Protein AF-0000000070318637 (afdb_homodimer)

Secondary structure (DSSP, 8-state):
----GGGSPPSS-EEETTEEE-S-PPPB---SSS-B---HHHHHHHHHHHHHHHHHHHHHHHHHHHHHHHHHHHHHHHHS--GGG-------/----GGGSPPSS-EEETTEEE-S-PPPP---SSS-----HHHHHHHHHHHHHHHHHHHHHHHHHHHHHHHHHHHHHHHHS--GGG-------

pLDDT: mean 76.76, std 21.19, range [27.61, 98.56]

Solvent-accessible surface area (backbone atoms only — not comparable to full-atom values): 11124 Å² total; per-residue (Å²): 130,79,79,53,78,82,68,53,80,70,92,48,74,47,73,56,97,90,38,84,44,66,57,63,73,68,63,52,79,41,68,93,92,60,66,48,70,67,49,56,65,50,14,23,50,30,32,50,38,52,34,48,55,33,48,52,52,42,51,48,50,44,51,54,51,52,53,52,53,54,53,49,49,49,51,46,47,67,74,53,57,62,70,71,72,64,58,78,79,67,78,129,130,80,76,51,78,83,55,50,67,69,93,46,73,48,73,56,96,86,30,62,25,22,51,59,64,71,64,55,82,43,72,91,88,57,69,47,71,68,53,71,66,48,50,50,50,35,52,50,39,52,52,49,53,53,47,52,54,50,52,46,51,51,47,49,52,51,52,49,54,54,50,48,49,50,49,49,55,64,72,54,60,63,72,72,73,65,61,78,80,68,79,133

Nearest PDB structures (foldseek):
  5o71-assembly1_A  TM=4.196E-01  e=7.848E+00  Homo sapiens

InterPro domains:
  IPR053098 Petuviruses Genome Polyprotein [PTHR48435] (6-75)

Radius of gyration: 26.77 Å; Cα contacts (8 Å, |Δi|>4): 139; chains: 2; bounding box: 39×95×72 Å

Structure (mmCIF, N/CA/C/O backbone):
data_AF-0000000070318637-model_v1
#
loop_
_entity.id
_entity.type
_entity.pdbx_description
1 polymer 'Uncharacterized protein'
#
loop_
_atom_site.group_PDB
_atom_site.id
_atom_site.type_symbol
_atom_site.label_atom_id
_atom_site.label_alt_id
_atom_site.label_comp_id
_atom_site.label_asym_id
_atom_site.label_entity_id
_atom_site.label_seq_id
_atom_site.pdbx_PDB_ins_code
_atom_site.Cartn_x
_atom_site.Cartn_y
_atom_site.Cartn_z
_atom_site.occupancy
_atom_site.B_iso_or_equiv
_atom_site.auth_seq_id
_atom_site.auth_comp_id
_atom_site.auth_asym_id
_atom_site.auth_atom_id
_atom_site.pdbx_PDB_model_num
ATOM 1 N N . MET A 1 1 ? 8.695 12.195 16.828 1 32.66 1 MET A N 1
ATOM 2 C CA . MET A 1 1 ? 9.5 11.18 16.156 1 32.66 1 MET A CA 1
ATOM 3 C C . MET A 1 1 ? 9.211 11.172 14.656 1 32.66 1 MET A C 1
ATOM 5 O O . MET A 1 1 ? 8.086 10.891 14.242 1 32.66 1 MET A O 1
ATOM 9 N N . MET A 1 2 ? 9.867 12.023 13.852 1 37.97 2 MET A N 1
ATOM 10 C CA . MET A 1 2 ? 9.703 12.062 12.398 1 37.97 2 MET A CA 1
ATOM 11 C C . MET A 1 2 ? 9.844 10.672 11.797 1 37.97 2 MET A C 1
ATOM 13 O O . MET A 1 2 ? 10.812 9.961 12.086 1 37.97 2 MET A O 1
ATOM 17 N N . ILE A 1 3 ? 8.914 9.953 11.547 1 44.12 3 ILE A N 1
ATOM 18 C CA . ILE A 1 3 ? 9.117 8.75 10.742 1 44.12 3 ILE A CA 1
ATOM 19 C C . ILE A 1 3 ? 10.109 9.047 9.617 1 44.12 3 ILE A C 1
ATOM 21 O O . ILE A 1 3 ? 9.914 9.984 8.836 1 44.12 3 ILE A O 1
ATOM 25 N N . ASN A 1 4 ? 11.383 8.734 9.742 1 50.12 4 ASN A N 1
ATOM 26 C CA . ASN A 1 4 ? 12.398 8.797 8.695 1 50.12 4 ASN A CA 1
ATOM 27 C C . ASN A 1 4 ? 12.016 7.945 7.492 1 50.12 4 ASN A C 1
ATOM 29 O O . ASN A 1 4 ? 11.68 6.77 7.637 1 50.12 4 ASN A O 1
ATOM 33 N N . PRO A 1 5 ? 11.516 8.562 6.375 1 52.78 5 PRO A N 1
ATOM 34 C CA . PRO A 1 5 ? 11.305 7.781 5.156 1 52.78 5 PRO A CA 1
ATOM 35 C C . PRO A 1 5 ? 12.266 6.598 5.047 1 52.78 5 PRO A C 1
ATOM 37 O O . PRO A 1 5 ? 11.977 5.625 4.348 1 52.78 5 PRO A O 1
ATOM 40 N N . ASP A 1 6 ? 13.43 6.758 5.668 1 57.47 6 ASP A N 1
ATOM 41 C CA . ASP A 1 6 ? 14.469 5.73 5.672 1 57.47 6 ASP A CA 1
ATOM 42 C C . ASP A 1 6 ? 14 4.484 6.422 1 57.47 6 ASP A C 1
ATOM 44 O O . ASP A 1 6 ? 14.742 3.502 6.523 1 57.47 6 ASP A O 1
ATOM 48 N N . ASP A 1 7 ? 12.664 4.688 6.66 1 83.81 7 ASP A N 1
ATOM 49 C CA . ASP A 1 7 ? 12.336 3.615 7.594 1 83.81 7 ASP A CA 1
ATOM 50 C C . ASP A 1 7 ? 11.617 2.473 6.883 1 83.81 7 ASP A C 1
ATOM 52 O O . ASP A 1 7 ? 11.484 1.376 7.43 1 83.81 7 ASP A O 1
ATOM 56 N N . PHE A 1 8 ? 11.383 2.859 5.566 1 94 8 PHE A N 1
ATOM 57 C CA . PHE A 1 8 ? 10.75 1.763 4.848 1 94 8 PHE A CA 1
ATOM 58 C C . PHE A 1 8 ? 11.789 0.857 4.203 1 94 8 PHE A C 1
ATOM 60 O O . PHE A 1 8 ? 12.922 1.28 3.963 1 94 8 PHE A O 1
ATOM 67 N N . PRO A 1 9 ? 11.391 -0.406 3.936 1 95.44 9 PRO A N 1
ATOM 68 C CA . PRO A 1 9 ? 12.367 -1.28 3.281 1 95.44 9 PRO A CA 1
ATOM 69 C C . PRO A 1 9 ? 12.781 -0.773 1.903 1 95.44 9 PRO A C 1
ATOM 71 O O . PRO A 1 9 ? 12.016 -0.059 1.248 1 95.44 9 PRO A O 1
ATOM 74 N N . PRO A 1 10 ? 14.031 -1.171 1.512 1 93.56 10 PRO A N 1
ATOM 75 C CA . PRO A 1 10 ? 14.484 -0.787 0.171 1 93.56 10 PRO A CA 1
ATOM 76 C C . PRO A 1 10 ? 13.625 -1.396 -0.936 1 93.56 10 PRO A C 1
ATOM 78 O O . PRO A 1 10 ? 13.016 -2.451 -0.741 1 93.56 10 PRO A O 1
ATOM 81 N N . ARG A 1 11 ? 13.617 -0.769 -2.137 1 94.06 11 ARG A N 1
ATOM 82 C CA . ARG A 1 11 ? 12.828 -1.219 -3.279 1 94.06 11 ARG A CA 1
ATOM 83 C C . ARG A 1 11 ? 13.602 -2.23 -4.113 1 94.06 11 ARG A C 1
ATOM 85 O O . ARG A 1 11 ? 13.375 -2.357 -5.32 1 94.06 11 ARG A O 1
ATOM 92 N N . GLU A 1 12 ? 14.656 -2.916 -3.492 1 94.88 12 GLU A N 1
ATOM 93 C CA . GLU A 1 12 ? 15.508 -3.916 -4.125 1 94.88 12 GLU A CA 1
ATOM 94 C C . GLU A 1 12 ? 15.812 -5.062 -3.17 1 94.88 12 GLU A C 1
ATOM 96 O O . GLU A 1 12 ? 15.484 -5 -1.985 1 94.88 12 GLU A O 1
ATOM 101 N N . ASP A 1 13 ? 16.406 -6.121 -3.801 1 95.81 13 ASP A N 1
ATOM 102 C CA . ASP A 1 13 ? 16.766 -7.27 -2.977 1 95.81 13 ASP A CA 1
ATOM 103 C C . ASP A 1 13 ? 17.688 -6.855 -1.834 1 95.81 13 ASP A C 1
ATOM 105 O O . ASP A 1 13 ? 18.594 -6.027 -2.02 1 95.81 13 ASP A O 1
ATOM 109 N N . PHE A 1 14 ? 17.453 -7.41 -0.693 1 96.19 14 PHE A N 1
ATOM 110 C CA . PHE A 1 14 ? 18.344 -7.148 0.43 1 96.19 14 PHE A CA 1
ATOM 111 C C . PHE A 1 14 ? 18.312 -8.305 1.425 1 96.19 14 PHE A C 1
ATOM 113 O O . PHE A 1 14 ? 17.422 -9.156 1.37 1 96.19 14 PHE A O 1
ATOM 120 N N . ILE A 1 15 ? 19.281 -8.453 2.297 1 96.94 15 ILE A N 1
ATOM 121 C CA . ILE A 1 15 ? 19.375 -9.438 3.365 1 96.94 15 ILE A CA 1
ATOM 122 C C . ILE A 1 15 ? 19.328 -8.734 4.723 1 96.94 15 ILE A C 1
ATOM 124 O O . ILE A 1 15 ? 20.031 -7.742 4.938 1 96.94 15 ILE A O 1
ATOM 128 N N . LYS A 1 16 ? 18.359 -9.188 5.492 1 94.44 16 LYS A N 1
ATOM 129 C CA . LYS A 1 16 ? 18.266 -8.719 6.871 1 94.44 16 LYS A CA 1
ATOM 130 C C . LYS A 1 16 ? 18.141 -9.891 7.84 1 94.44 16 LYS A C 1
ATOM 132 O O . LYS A 1 16 ? 17.297 -10.773 7.652 1 94.44 16 LYS A O 1
ATOM 137 N N . ASP A 1 17 ? 19.062 -9.969 8.852 1 96.75 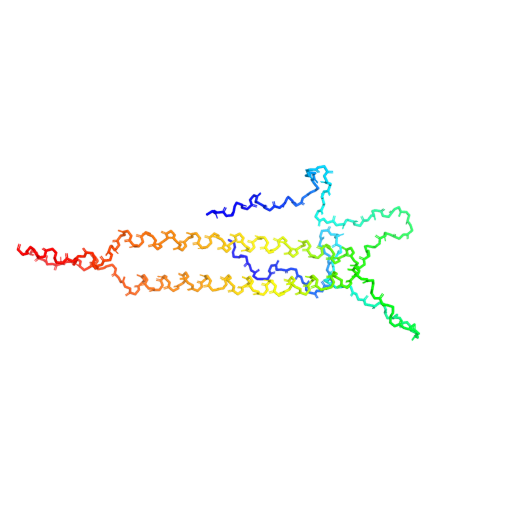17 ASP A N 1
ATOM 138 C CA . ASP A 1 17 ? 19.078 -11.047 9.844 1 96.75 17 ASP A CA 1
ATOM 139 C C . ASP A 1 17 ? 19.141 -12.406 9.164 1 96.75 17 ASP A C 1
ATOM 141 O O . ASP A 1 17 ? 18.406 -13.328 9.531 1 96.75 17 ASP A O 1
ATOM 145 N N . ASP A 1 18 ? 19.812 -12.445 8.062 1 97.25 18 ASP A N 1
ATOM 146 C CA . ASP A 1 18 ? 20.125 -13.672 7.324 1 97.25 18 ASP A CA 1
ATOM 147 C C . ASP A 1 18 ? 18.906 -14.156 6.543 1 97.25 18 ASP A C 1
ATOM 149 O O . ASP A 1 18 ? 18.812 -15.336 6.199 1 97.25 18 ASP A O 1
ATOM 153 N N . ILE A 1 19 ? 18 -13.289 6.449 1 97.56 19 ILE A N 1
ATOM 154 C CA . ILE A 1 19 ? 16.812 -13.617 5.664 1 97.56 19 ILE A CA 1
ATOM 155 C C . ILE A 1 19 ? 16.781 -12.766 4.398 1 97.56 19 ILE A C 1
ATOM 157 O O . ILE A 1 19 ? 16.969 -11.547 4.453 1 97.56 19 ILE A O 1
ATOM 161 N N . ALA A 1 20 ? 16.594 -13.438 3.244 1 98.12 20 ALA A N 1
ATOM 162 C CA . ALA A 1 20 ? 16.531 -12.758 1.954 1 98.12 20 ALA A CA 1
ATOM 163 C C . ALA A 1 20 ? 15.148 -12.156 1.724 1 98.12 20 ALA A C 1
ATOM 165 O O . ALA A 1 20 ? 14.133 -12.766 2.057 1 98.12 20 ALA A O 1
ATOM 166 N N . HIS A 1 21 ? 15.141 -10.812 1.193 1 96.88 21 HIS A N 1
ATOM 167 C CA . HIS A 1 21 ? 13.914 -10.102 0.854 1 96.88 21 HIS A CA 1
ATOM 168 C C . HIS A 1 21 ? 13.953 -9.578 -0.575 1 96.88 21 HIS A C 1
ATOM 170 O O . HIS A 1 21 ? 15.008 -9.133 -1.045 1 96.88 21 HIS A O 1
ATOM 176 N N . THR A 1 22 ? 12.789 -9.68 -1.192 1 97.06 22 THR A N 1
ATOM 177 C CA . THR A 1 22 ? 12.617 -9.078 -2.51 1 97.06 22 THR A CA 1
ATOM 178 C C . THR A 1 22 ? 11.258 -8.391 -2.619 1 97.06 22 THR A C 1
ATOM 180 O O . THR A 1 22 ? 10.258 -8.914 -2.125 1 97.06 22 THR A O 1
ATOM 183 N N . PRO A 1 23 ? 11.172 -7.266 -3.232 1 96.69 23 PRO A N 1
ATOM 184 C CA . PRO A 1 23 ? 9.891 -6.559 -3.299 1 96.69 23 PRO A CA 1
ATOM 185 C C . PRO A 1 23 ? 8.953 -7.141 -4.355 1 96.69 23 PRO A C 1
ATOM 187 O O . PRO A 1 23 ? 7.73 -7.043 -4.223 1 96.69 23 PRO A O 1
ATOM 190 N N . LYS A 1 24 ? 9.562 -7.703 -5.434 1 96.44 24 LYS A N 1
ATOM 191 C CA . LYS A 1 24 ? 8.734 -8.133 -6.559 1 96.44 24 LYS A CA 1
ATOM 192 C C . LYS A 1 24 ? 9.156 -9.516 -7.055 1 96.44 24 LYS A C 1
ATOM 194 O O . LYS A 1 24 ? 10.344 -9.844 -7.039 1 96.44 24 LYS A O 1
ATOM 199 N N . ILE A 1 25 ? 8.172 -10.227 -7.473 1 95.25 25 ILE A N 1
ATOM 200 C CA . ILE A 1 25 ? 8.422 -11.484 -8.172 1 95.25 25 ILE A CA 1
ATOM 201 C C . ILE A 1 25 ? 8.562 -11.227 -9.672 1 95.25 25 ILE A C 1
ATOM 203 O O . ILE A 1 25 ? 7.664 -10.648 -10.289 1 95.25 25 ILE A O 1
ATOM 207 N N . LEU A 1 26 ? 9.617 -11.602 -10.164 1 89.5 26 LEU A N 1
ATOM 208 C CA . LEU A 1 26 ? 9.906 -11.383 -11.57 1 89.5 26 LEU A CA 1
ATOM 209 C C . LEU A 1 26 ? 9.531 -12.602 -12.406 1 89.5 26 LEU A C 1
ATOM 211 O O . LEU A 1 26 ? 9.539 -13.727 -11.906 1 89.5 26 LEU A O 1
ATOM 215 N N . SER A 1 27 ? 9.008 -12.297 -13.562 1 80.31 27 SER A N 1
ATOM 216 C CA . SER A 1 27 ? 8.734 -13.422 -14.453 1 80.31 27 SER A CA 1
ATOM 217 C C . SER A 1 27 ? 10.016 -14.18 -14.789 1 80.31 27 SER A C 1
ATOM 219 O O . SER A 1 27 ? 11.086 -13.586 -14.898 1 80.31 27 SER A O 1
ATOM 221 N N . LYS A 1 28 ? 10.008 -15.477 -14.445 1 67.69 28 LYS A N 1
ATOM 222 C CA . LYS A 1 28 ? 11.188 -16.281 -14.773 1 67.69 28 LYS A CA 1
ATOM 223 C C . LYS A 1 28 ? 11.422 -16.312 -16.281 1 67.69 28 LYS A C 1
ATOM 225 O O . LYS A 1 28 ? 10.469 -16.344 -17.062 1 67.69 28 LYS A O 1
ATOM 230 N N . ALA A 1 29 ? 12.539 -15.758 -16.625 1 56.69 29 ALA A N 1
ATOM 231 C CA . ALA A 1 29 ? 12.93 -15.883 -18.031 1 56.69 29 ALA A CA 1
ATOM 232 C C . ALA A 1 29 ? 12.68 -17.297 -18.547 1 56.69 29 ALA A C 1
ATOM 234 O O . ALA A 1 29 ? 13.078 -18.281 -17.906 1 56.69 29 ALA A O 1
ATOM 235 N N . VAL A 1 30 ? 11.594 -17.578 -18.938 1 51.03 30 VAL A N 1
ATOM 236 C CA . VAL A 1 30 ? 11.336 -18.906 -19.484 1 51.03 30 VAL A CA 1
ATOM 237 C C . VAL A 1 30 ? 12.469 -19.297 -20.438 1 51.03 30 VAL A C 1
ATOM 239 O O . VAL A 1 30 ? 12.922 -18.484 -21.234 1 51.03 30 VAL A O 1
ATOM 242 N N . SER A 1 31 ? 13.305 -20.203 -20.141 1 49.22 31 SER A N 1
ATOM 243 C CA . SER A 1 31 ? 13.891 -20.875 -21.297 1 49.22 31 SER A CA 1
ATOM 244 C C . SER A 1 31 ? 12.914 -20.906 -22.469 1 49.22 31 SER A C 1
ATOM 246 O O . SER A 1 31 ? 11.758 -20.5 -22.344 1 49.22 31 SER A O 1
ATOM 248 N N . SER A 1 32 ? 12.914 -22.016 -23.406 1 48.44 32 SER A N 1
ATOM 249 C CA . SER A 1 32 ? 12.273 -22.25 -24.703 1 48.44 32 SER A CA 1
ATOM 250 C C . SER A 1 32 ? 10.797 -21.859 -24.656 1 48.44 32 SER A C 1
ATOM 252 O O . SER A 1 32 ? 10.32 -21.141 -25.547 1 48.44 32 SER A O 1
ATOM 254 N N . SER A 1 33 ? 9.742 -22.766 -24.328 1 51.44 33 SER A N 1
ATOM 255 C CA . SER A 1 33 ? 8.453 -22.984 -24.984 1 51.44 33 SER A CA 1
ATOM 256 C C . SER A 1 33 ? 7.414 -21.969 -24.5 1 51.44 33 SER A C 1
ATOM 258 O O . SER A 1 33 ? 6.434 -21.719 -25.203 1 51.44 33 SER A O 1
ATOM 260 N N . SER A 1 34 ? 7.227 -21.375 -23.203 1 50.56 34 SER A N 1
ATOM 261 C CA . SER A 1 34 ? 6.215 -20.375 -22.844 1 50.56 34 SER A CA 1
ATOM 262 C C . SER A 1 34 ? 6.641 -19.562 -21.641 1 50.56 34 SER A C 1
ATOM 264 O O . SER A 1 34 ? 7.051 -20.109 -20.625 1 50.56 34 SER A O 1
ATOM 266 N N . PRO A 1 35 ? 7.227 -18.328 -21.781 1 52.72 35 PRO A N 1
ATOM 267 C CA . PRO A 1 35 ? 7.484 -17.484 -20.609 1 52.72 35 PRO A CA 1
ATOM 268 C C . PRO A 1 35 ? 6.605 -17.859 -19.422 1 52.72 35 PRO A C 1
ATOM 270 O O . PRO A 1 35 ? 5.398 -18.062 -19.562 1 52.72 35 PRO A O 1
ATOM 273 N N . ASP A 1 36 ? 7.191 -18.562 -18.5 1 61.75 36 ASP A N 1
ATOM 274 C CA . ASP A 1 36 ? 6.391 -18.984 -17.344 1 61.75 36 ASP A CA 1
ATOM 275 C C . ASP A 1 36 ? 5.676 -17.781 -16.719 1 61.75 36 ASP A C 1
ATOM 277 O O . ASP A 1 36 ? 6.316 -16.828 -16.297 1 61.75 36 ASP A O 1
ATOM 281 N N . GLN A 1 37 ? 4.484 -17.562 -17.078 1 80.88 37 GLN A N 1
ATOM 282 C CA . GLN A 1 37 ? 3.539 -16.562 -16.578 1 80.88 37 GLN A CA 1
ATOM 283 C C . GLN A 1 37 ? 3.379 -16.656 -15.07 1 80.88 37 GLN A C 1
ATOM 285 O O . GLN A 1 37 ? 3.482 -17.75 -14.5 1 80.88 37 GLN A O 1
ATOM 290 N N . LEU A 1 38 ? 3.615 -15.555 -14.391 1 90.44 38 LEU A N 1
ATOM 291 C CA . LEU A 1 38 ? 3.342 -15.477 -12.953 1 90.44 38 LEU A CA 1
ATOM 292 C C . LEU A 1 38 ? 1.996 -16.109 -12.625 1 90.44 38 LEU A C 1
ATOM 294 O O . LEU A 1 38 ? 1.033 -15.969 -13.383 1 90.44 38 LEU A O 1
ATOM 298 N N . SER A 1 39 ? 2.053 -17 -11.547 1 90.31 39 SER A N 1
ATOM 299 C CA . SER A 1 39 ? 0.763 -17.438 -11.023 1 90.31 39 SER A CA 1
ATOM 300 C C . SER A 1 39 ? -0.092 -16.25 -10.586 1 90.31 39 SER A C 1
ATOM 302 O O . SER A 1 39 ? 0.417 -15.141 -10.422 1 90.31 39 SER A O 1
ATOM 304 N N . GLN A 1 40 ? -1.368 -16.484 -10.422 1 92.88 40 GLN A N 1
ATOM 305 C CA . GLN A 1 40 ? -2.227 -15.43 -9.898 1 92.88 40 GLN A CA 1
ATOM 306 C C . GLN A 1 40 ? -1.734 -14.945 -8.539 1 92.88 40 GLN A C 1
ATOM 308 O O . GLN A 1 40 ? -1.738 -13.742 -8.266 1 92.88 40 GLN A O 1
ATOM 313 N N . ALA A 1 41 ? -1.324 -15.883 -7.746 1 94.62 41 ALA A N 1
ATOM 314 C CA . ALA A 1 41 ? -0.842 -15.539 -6.414 1 94.62 41 ALA A CA 1
ATOM 315 C C . ALA A 1 41 ? 0.387 -14.633 -6.492 1 94.62 41 ALA A C 1
ATOM 317 O O . ALA A 1 41 ? 0.512 -13.68 -5.727 1 94.62 41 ALA A O 1
ATOM 318 N N . GLU A 1 42 ? 1.254 -14.914 -7.414 1 96.06 42 GLU A N 1
ATOM 319 C CA . GLU A 1 42 ? 2.457 -14.109 -7.594 1 96.06 42 GLU A CA 1
ATOM 320 C C . GLU A 1 42 ? 2.113 -12.703 -8.086 1 96.06 42 GLU A C 1
ATOM 322 O O . GLU A 1 42 ? 2.713 -11.719 -7.637 1 96.06 42 GLU A O 1
ATOM 327 N N . LYS A 1 43 ? 1.196 -12.578 -8.938 1 96.31 43 LYS A N 1
ATOM 328 C CA . LYS A 1 43 ? 0.748 -11.281 -9.438 1 96.31 43 LYS A CA 1
ATOM 329 C C . LYS A 1 43 ? 0.105 -10.453 -8.328 1 96.31 43 LYS A C 1
ATOM 331 O O . LYS A 1 43 ? 0.271 -9.234 -8.281 1 96.31 43 LYS A O 1
ATOM 336 N N . VAL A 1 44 ? -0.624 -11.148 -7.484 1 97.94 44 VAL A N 1
ATOM 337 C CA . VAL A 1 44 ? -1.259 -10.461 -6.363 1 97.94 44 VAL A CA 1
ATOM 338 C C . VAL A 1 44 ? -0.19 -9.945 -5.402 1 97.94 44 VAL A C 1
ATOM 340 O O . VAL A 1 44 ? -0.276 -8.82 -4.918 1 97.94 44 VAL A O 1
ATOM 343 N N . LEU A 1 45 ? 0.794 -10.766 -5.184 1 98.12 45 LEU A N 1
ATOM 344 C CA . LEU A 1 45 ? 1.886 -10.312 -4.324 1 98.12 45 LEU A CA 1
ATOM 345 C C . LEU A 1 45 ? 2.576 -9.094 -4.918 1 98.12 45 LEU A C 1
ATOM 347 O O . LEU A 1 45 ? 2.92 -8.156 -4.195 1 98.12 45 LEU A O 1
ATOM 351 N N . ASN A 1 46 ? 2.764 -9.039 -6.191 1 97.56 46 ASN A N 1
ATOM 352 C CA . ASN A 1 46 ? 3.35 -7.879 -6.859 1 97.56 46 ASN A CA 1
ATOM 353 C C . ASN A 1 46 ? 2.445 -6.656 -6.746 1 97.56 46 ASN A C 1
ATOM 355 O O . ASN A 1 46 ? 2.928 -5.539 -6.543 1 97.56 46 ASN A O 1
ATOM 359 N N . TRP A 1 47 ? 1.16 -6.852 -6.859 1 97.88 47 TRP A N 1
ATOM 360 C CA . TRP A 1 47 ? 0.209 -5.762 -6.664 1 97.88 47 TRP A CA 1
ATOM 361 C C . TRP A 1 47 ? 0.307 -5.203 -5.246 1 97.88 47 TRP A C 1
ATOM 363 O O . TRP A 1 47 ? 0.342 -3.984 -5.055 1 97.88 47 TRP A O 1
ATOM 373 N N . GLN A 1 48 ? 0.365 -6.043 -4.312 1 98.38 48 GLN A N 1
ATOM 374 C CA . GLN A 1 48 ? 0.432 -5.637 -2.912 1 98.38 48 GLN A CA 1
ATOM 375 C C . GLN A 1 48 ? 1.707 -4.848 -2.629 1 98.38 48 GLN A C 1
ATOM 377 O O . GLN A 1 48 ? 1.691 -3.889 -1.854 1 98.38 48 GLN A O 1
ATOM 382 N N . THR A 1 49 ? 2.736 -5.238 -3.273 1 97.56 49 THR A N 1
ATOM 383 C CA . THR A 1 49 ? 3.969 -4.473 -3.131 1 97.56 49 THR A CA 1
ATOM 384 C C . THR A 1 49 ? 3.807 -3.07 -3.707 1 97.56 49 THR A C 1
ATOM 386 O O . THR A 1 49 ? 4.172 -2.084 -3.064 1 97.56 49 THR A O 1
ATOM 389 N N . GLU A 1 50 ? 3.254 -3.008 -4.887 1 96.88 50 GLU A N 1
ATOM 390 C CA . GLU A 1 50 ? 3.01 -1.695 -5.477 1 96.88 50 GLU A CA 1
ATOM 391 C C . GLU A 1 50 ? 2.156 -0.827 -4.559 1 96.88 50 GLU A C 1
ATOM 393 O O . GLU A 1 50 ? 2.424 0.365 -4.395 1 96.88 50 GLU A O 1
ATOM 398 N N . ASN A 1 51 ? 1.2 -1.46 -4.043 1 97.38 51 ASN A N 1
ATOM 399 C CA . ASN A 1 51 ? 0.311 -0.746 -3.133 1 97.38 51 ASN A CA 1
ATOM 400 C C . ASN A 1 51 ? 1.049 -0.276 -1.881 1 97.38 51 ASN A C 1
ATOM 402 O O . ASN A 1 51 ? 0.848 0.85 -1.424 1 97.38 51 ASN A O 1
ATOM 406 N N . SER A 1 52 ? 1.807 -1.138 -1.344 1 96.5 52 SER A N 1
ATOM 407 C CA . SER A 1 52 ? 2.586 -0.781 -0.163 1 96.5 52 SER A CA 1
ATOM 408 C C . SER A 1 52 ? 3.504 0.405 -0.443 1 96.5 52 SER A C 1
ATOM 410 O O . SER A 1 52 ? 3.666 1.284 0.406 1 96.5 52 SER A O 1
ATOM 412 N N . LEU A 1 53 ? 4.109 0.438 -1.602 1 95.19 53 LEU A N 1
ATOM 413 C CA . LEU A 1 53 ? 4.977 1.549 -1.974 1 95.19 53 LEU A CA 1
ATOM 414 C C . LEU A 1 53 ? 4.191 2.854 -2.043 1 95.19 53 LEU A C 1
ATOM 416 O O . LEU A 1 53 ? 4.668 3.895 -1.583 1 95.19 53 LEU A O 1
ATOM 420 N N . ALA A 1 54 ? 3.023 2.781 -2.572 1 95.38 54 ALA A N 1
ATOM 421 C CA . ALA A 1 54 ? 2.162 3.959 -2.648 1 95.38 54 ALA A CA 1
ATOM 422 C C . ALA A 1 54 ? 1.733 4.418 -1.258 1 95.38 54 ALA A C 1
ATOM 424 O O . ALA A 1 54 ? 1.741 5.613 -0.962 1 95.38 54 ALA A O 1
ATOM 425 N N . GLN A 1 55 ? 1.382 3.439 -0.478 1 95.38 55 GLN A N 1
ATOM 426 C CA . GLN A 1 55 ? 1.017 3.768 0.896 1 95.38 55 GLN A CA 1
ATOM 427 C C . GLN A 1 55 ? 2.176 4.438 1.628 1 95.38 55 GLN A C 1
ATOM 429 O O . GLN A 1 55 ? 1.981 5.43 2.336 1 95.38 55 GLN A O 1
ATOM 434 N N . ASN A 1 56 ? 3.373 3.869 1.503 1 93.88 56 ASN A N 1
ATOM 435 C CA . ASN A 1 56 ? 4.559 4.453 2.119 1 93.88 56 ASN A CA 1
ATOM 436 C C . ASN A 1 56 ? 4.742 5.914 1.718 1 93.88 56 ASN A C 1
ATOM 438 O O . ASN A 1 56 ? 5.039 6.762 2.561 1 93.88 56 ASN A O 1
ATOM 442 N N . GLN A 1 57 ? 4.594 6.211 0.487 1 92.81 57 GLN A N 1
ATOM 443 C CA . GLN A 1 57 ? 4.742 7.574 -0.013 1 92.81 57 GLN A CA 1
ATOM 444 C C . GLN A 1 57 ? 3.703 8.508 0.608 1 92.81 57 GLN A C 1
ATOM 446 O O . GLN A 1 57 ? 4.031 9.609 1.045 1 92.81 57 GLN A O 1
ATOM 451 N N . LEU A 1 58 ? 2.52 8.008 0.679 1 93.62 58 LEU A N 1
ATOM 452 C CA . LEU A 1 58 ? 1.447 8.836 1.216 1 93.62 58 LEU A CA 1
ATOM 453 C C . LEU A 1 58 ? 1.628 9.055 2.715 1 93.62 58 LEU A C 1
ATOM 455 O O . LEU A 1 58 ? 1.399 10.156 3.219 1 93.62 58 LEU A O 1
ATOM 459 N N . LEU A 1 59 ? 1.989 8.031 3.371 1 93.5 59 LEU A N 1
ATOM 460 C CA . LEU A 1 59 ? 2.271 8.141 4.797 1 93.5 59 LEU A CA 1
ATOM 461 C C . LEU A 1 59 ? 3.367 9.164 5.059 1 93.5 59 LEU A C 1
ATOM 463 O O . LEU A 1 59 ? 3.271 9.961 6 1 93.5 59 LEU A O 1
ATOM 467 N N . SER A 1 60 ? 4.402 9.156 4.258 1 92.25 60 SER A N 1
ATOM 468 C CA . SER A 1 60 ? 5.469 10.141 4.371 1 92.25 60 SER A CA 1
ATOM 469 C C . SER A 1 60 ? 4.941 11.555 4.152 1 92.25 60 SER A C 1
ATOM 471 O O . SER A 1 60 ? 5.316 12.484 4.871 1 92.25 60 SER A O 1
ATOM 473 N N . THR A 1 61 ? 4.141 11.695 3.172 1 90.56 61 THR A N 1
ATOM 474 C CA . THR A 1 61 ? 3.539 12.984 2.863 1 90.56 61 THR A CA 1
ATOM 475 C C . THR A 1 61 ? 2.699 13.484 4.035 1 90.56 61 THR A C 1
ATOM 477 O O . THR A 1 61 ? 2.838 14.633 4.457 1 90.56 61 THR A O 1
ATOM 480 N N . ILE A 1 62 ? 1.896 12.625 4.516 1 90.56 62 ILE A N 1
ATOM 481 C CA . ILE A 1 62 ? 1.035 12.953 5.645 1 90.56 62 ILE A CA 1
ATOM 482 C C . ILE A 1 62 ? 1.889 13.383 6.84 1 90.56 62 ILE A C 1
ATOM 484 O O . ILE A 1 62 ? 1.61 14.398 7.477 1 90.56 62 ILE A O 1
ATOM 488 N N . ASN A 1 63 ? 2.855 12.633 7.102 1 90.06 63 ASN A N 1
ATOM 489 C CA . ASN A 1 63 ? 3.758 12.938 8.203 1 90.06 63 ASN A CA 1
ATOM 490 C C . ASN A 1 63 ? 4.379 14.32 8.055 1 90.06 63 ASN A C 1
ATOM 492 O O . ASN A 1 63 ? 4.457 15.078 9.023 1 90.06 63 ASN A O 1
ATOM 496 N N . ARG A 1 64 ? 4.859 14.633 6.879 1 89.31 64 ARG A N 1
ATOM 497 C CA . ARG A 1 64 ? 5.465 15.938 6.609 1 89.31 64 ARG A CA 1
ATOM 498 C C . ARG A 1 64 ? 4.457 17.062 6.816 1 89.31 64 ARG A C 1
ATOM 500 O O . ARG A 1 64 ? 4.793 18.109 7.371 1 89.31 64 ARG A O 1
ATOM 507 N N . LYS A 1 65 ? 3.289 16.859 6.43 1 85.94 65 LYS A N 1
ATOM 508 C CA . LYS A 1 65 ? 2.236 17.859 6.594 1 85.94 65 LYS A CA 1
ATOM 509 C C . LYS A 1 65 ? 1.928 18.094 8.07 1 85.94 65 LYS A C 1
ATOM 511 O O . LYS A 1 65 ? 1.713 19.234 8.492 1 85.94 65 LYS A O 1
ATOM 516 N N . ILE A 1 66 ? 1.856 17.094 8.805 1 87.44 66 ILE A N 1
ATOM 517 C CA . ILE A 1 66 ? 1.602 17.188 10.234 1 87.44 66 ILE A CA 1
ATOM 518 C C . ILE A 1 66 ? 2.725 17.969 10.906 1 87.44 66 ILE A C 1
ATOM 520 O O . ILE A 1 66 ? 2.471 18.828 11.766 1 87.44 66 ILE A O 1
ATOM 524 N N . ASP A 1 67 ? 3.971 17.688 10.516 1 85.12 67 ASP A N 1
ATOM 525 C CA . ASP A 1 67 ? 5.109 18.438 11.047 1 85.12 67 ASP A CA 1
ATOM 526 C C . ASP A 1 67 ? 4.973 19.922 10.766 1 85.12 67 ASP A C 1
ATOM 528 O O . ASP A 1 67 ? 5.277 20.766 11.617 1 85.12 67 ASP A O 1
ATOM 532 N N . GLN A 1 68 ? 4.484 20.266 9.68 1 82.31 68 GLN A N 1
ATOM 533 C CA . GLN A 1 68 ? 4.324 21.656 9.273 1 82.31 68 GLN A CA 1
ATOM 534 C C . GLN A 1 68 ? 3.221 22.344 10.078 1 82.31 68 GLN A C 1
ATOM 536 O O . GLN A 1 68 ? 3.355 23.5 10.461 1 82.31 68 GLN A O 1
ATOM 541 N N . LEU A 1 69 ? 2.234 21.656 10.344 1 81.75 69 LEU A N 1
ATOM 542 C CA . LEU A 1 69 ? 1.126 22.188 11.125 1 81.75 69 LEU A CA 1
ATOM 543 C C . LEU A 1 69 ? 1.552 22.422 12.57 1 81.75 69 LEU A C 1
ATOM 545 O O . LEU A 1 69 ? 1.162 23.422 13.188 1 81.75 69 LEU A O 1
ATOM 549 N N . THR A 1 70 ? 2.256 21.547 13.047 1 79.25 70 THR A N 1
ATOM 550 C CA . THR A 1 70 ? 2.668 21.625 14.445 1 79.25 70 THR A CA 1
ATOM 551 C C . THR A 1 70 ? 3.729 22.703 14.633 1 79.25 70 THR A C 1
ATOM 553 O O . THR A 1 70 ? 3.727 23.422 15.641 1 79.25 70 THR A O 1
ATOM 556 N N . SER A 1 71 ? 4.559 22.906 13.664 1 75 71 SER A N 1
ATOM 557 C CA . SER A 1 71 ? 5.574 23.953 13.734 1 75 71 SER A CA 1
ATOM 558 C C . SER A 1 71 ? 4.957 25.344 13.578 1 75 71 SER A C 1
ATOM 560 O O . SER A 1 71 ? 5.402 26.297 14.211 1 75 71 SER A O 1
ATOM 562 N N . G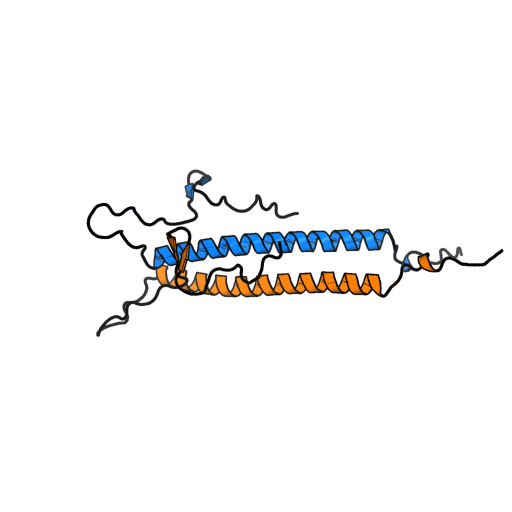LY A 1 72 ? 3.992 25.453 12.727 1 65.56 72 GLY A N 1
ATOM 563 C CA . GLY A 1 72 ? 3.311 26.719 12.547 1 65.56 72 GLY A CA 1
ATOM 564 C C . GLY A 1 72 ? 2.49 27.141 13.758 1 65.56 72 GLY A C 1
ATOM 565 O O . GLY A 1 72 ? 2.461 28.312 14.125 1 65.56 72 GLY A O 1
ATOM 566 N N . ARG A 1 73 ? 1.812 26.219 14.289 1 63.69 73 ARG A N 1
ATOM 567 C CA . ARG A 1 73 ? 1.054 26.516 15.5 1 63.69 73 ARG A CA 1
ATOM 568 C C . ARG A 1 73 ? 1.977 26.969 16.625 1 63.69 73 ARG A C 1
ATOM 570 O O . ARG A 1 73 ? 1.655 27.906 17.359 1 63.69 73 ARG A O 1
ATOM 577 N N . ILE A 1 74 ? 3.023 26.328 16.719 1 60.62 74 ILE A N 1
ATOM 578 C CA . ILE A 1 74 ? 3.992 26.688 17.734 1 60.62 74 ILE A CA 1
ATOM 579 C C . ILE A 1 74 ? 4.488 28.109 17.484 1 60.62 74 ILE A C 1
ATOM 581 O O . ILE A 1 74 ? 4.598 28.922 18.422 1 60.62 74 ILE A O 1
ATOM 585 N N . GLN A 1 75 ? 4.754 28.375 16.25 1 60.34 75 GLN A N 1
ATOM 586 C CA . GLN A 1 75 ? 5.227 29.703 15.922 1 60.34 75 GLN A CA 1
ATOM 587 C C . GLN A 1 75 ? 4.164 30.766 16.234 1 60.34 75 GLN A C 1
ATOM 589 O O . GLN A 1 75 ? 4.48 31.844 16.75 1 60.34 75 GLN A O 1
ATOM 594 N N . GLN A 1 76 ? 2.928 30.438 15.953 1 61.72 76 GLN A N 1
ATOM 595 C CA . GLN A 1 76 ? 1.854 31.375 16.25 1 61.72 76 GLN A CA 1
ATOM 596 C C . GLN A 1 76 ? 1.682 31.562 17.75 1 61.72 76 GLN A C 1
ATOM 598 O O . GLN A 1 76 ? 1.424 32.688 18.219 1 61.72 76 GLN A O 1
ATOM 603 N N . GLU A 1 77 ? 1.777 30.484 18.453 1 60.75 77 GLU A N 1
ATOM 604 C CA . GLU A 1 77 ? 1.647 30.547 19.906 1 60.75 77 GLU A CA 1
ATOM 605 C C . GLU A 1 77 ? 2.789 31.344 20.516 1 60.75 77 GLU A C 1
ATOM 607 O O . GLU A 1 77 ? 2.588 32.062 21.5 1 60.75 77 GLU A O 1
ATOM 612 N N . ILE A 1 78 ? 3.947 31.266 19.938 1 57.47 78 ILE A N 1
ATOM 613 C CA . ILE A 1 78 ? 5.102 32.031 20.406 1 57.47 78 ILE A CA 1
ATOM 614 C C . ILE A 1 78 ? 4.941 33.5 20.031 1 57.47 78 ILE A C 1
ATOM 616 O O . ILE A 1 78 ? 5.273 34.375 20.828 1 57.47 78 ILE A O 1
ATOM 620 N N . THR A 1 79 ? 4.414 33.812 18.922 1 58.81 79 THR A N 1
ATOM 621 C CA . THR A 1 79 ? 4.324 35.188 18.469 1 58.81 79 THR A CA 1
ATOM 622 C C . THR A 1 79 ? 3.059 35.844 18.984 1 58.81 79 THR A C 1
ATOM 624 O O . THR A 1 79 ? 2.988 37.062 19.078 1 58.81 79 THR A O 1
ATOM 627 N N . GLN A 1 80 ? 1.967 35.156 19.203 1 53.34 80 GLN A N 1
ATOM 628 C CA . GLN A 1 80 ? 0.784 35.719 19.828 1 53.34 80 GLN A CA 1
ATOM 629 C C . GLN A 1 80 ? 0.503 35.062 21.188 1 53.34 80 GLN A C 1
ATOM 631 O O . GLN A 1 80 ? -0.279 34.125 21.266 1 53.34 80 GLN A O 1
ATOM 636 N N . PRO A 1 81 ? 1.39 35.312 22.156 1 52.56 81 PRO A N 1
ATOM 637 C CA . PRO A 1 81 ? 1.198 34.719 23.484 1 52.56 81 PRO A CA 1
ATOM 638 C C . PRO A 1 81 ? -0.224 34.906 24.016 1 52.56 81 PRO A C 1
ATOM 640 O O . PRO A 1 81 ? -0.901 35.875 23.641 1 52.56 81 PRO A O 1
ATOM 643 N N . SER A 1 82 ? -0.939 33.812 24.25 1 53.41 82 SER A N 1
ATOM 644 C CA . SER A 1 82 ? -2.291 33.875 24.797 1 53.41 82 SER A CA 1
ATOM 645 C C . SER A 1 82 ? -2.484 35.094 25.672 1 53.41 82 SER A C 1
ATOM 647 O O . SER A 1 82 ? -1.597 35.469 26.453 1 53.41 82 SER A O 1
ATOM 649 N N . LYS A 1 83 ? -3.363 35.938 25.141 1 51.81 83 LYS A N 1
ATOM 650 C CA . LYS A 1 83 ? -3.795 37.094 25.938 1 51.81 83 LYS A CA 1
ATOM 651 C C . LYS A 1 83 ? -4.012 36.688 27.391 1 51.81 83 LYS A C 1
ATOM 653 O O . LYS A 1 83 ? -4.109 37.562 28.266 1 51.81 83 LYS A O 1
ATOM 658 N N . PHE A 1 84 ? -4.273 35.5 27.578 1 48.06 84 PHE A N 1
ATOM 659 C CA . PHE A 1 84 ? -4.648 35.188 28.953 1 48.06 84 PHE A CA 1
ATOM 660 C C . PHE A 1 84 ? -3.453 35.312 29.891 1 48.06 84 PHE A C 1
ATOM 662 O O . PHE A 1 84 ? -3.602 35.25 31.109 1 48.06 84 PHE A O 1
ATOM 669 N N . ASP A 1 85 ? -2.264 35.219 29.219 1 48.22 85 ASP A N 1
ATOM 670 C CA . ASP A 1 85 ? -1.154 35.344 30.156 1 48.22 85 ASP A CA 1
ATOM 671 C C . ASP A 1 85 ? -1.011 36.781 30.656 1 48.22 85 ASP A C 1
ATOM 673 O O . ASP A 1 85 ? -0.113 37.094 31.438 1 48.22 85 ASP A O 1
ATOM 677 N N . LYS A 1 86 ? -1.849 37.625 30.047 1 49.06 86 LYS A N 1
ATOM 678 C CA . LYS A 1 86 ? -1.831 38.938 30.703 1 49.06 86 LYS A CA 1
ATOM 679 C C . LYS A 1 86 ? -2.674 38.938 31.969 1 49.06 86 LYS A C 1
ATOM 681 O O . LYS A 1 86 ? -3.875 39.188 31.922 1 49.06 86 LYS A O 1
ATOM 686 N N . ARG A 1 87 ? -2.803 37.906 32.688 1 49.31 87 ARG A N 1
ATOM 687 C CA . ARG A 1 87 ? -3.406 38.094 34 1 49.31 87 ARG A CA 1
ATOM 688 C C . ARG A 1 87 ? -2.805 39.312 34.719 1 49.31 87 ARG A C 1
ATOM 690 O O . ARG A 1 87 ? -1.617 39.594 34.562 1 49.31 87 ARG A O 1
ATOM 697 N N . ASP A 1 88 ? -3.82 40.125 35.219 1 47.09 88 ASP A N 1
ATOM 698 C CA . ASP A 1 88 ? -3.787 41.25 36.156 1 47.09 88 ASP A CA 1
ATOM 699 C C . ASP A 1 88 ? -2.871 40.938 37.344 1 47.09 88 ASP A C 1
ATOM 701 O O . ASP A 1 88 ? -3.18 40.062 38.156 1 47.09 88 ASP A O 1
ATOM 705 N N . THR A 1 89 ? -1.642 40.719 37.125 1 43.34 89 THR A N 1
ATOM 706 C CA . THR A 1 89 ? -0.855 40.906 38.344 1 43.34 89 THR A CA 1
ATOM 707 C C . THR A 1 89 ? -1.281 42.188 39.062 1 43.34 89 THR A C 1
ATOM 709 O O . THR A 1 89 ? -0.742 43.281 38.812 1 43.34 89 THR A O 1
ATOM 712 N N . TRP A 1 90 ? -2.656 42.531 39.094 1 45.47 90 TRP A N 1
ATOM 713 C CA . TRP A 1 90 ? -2.967 43.5 40.156 1 45.47 90 TRP A CA 1
ATOM 714 C C . TRP A 1 90 ? -2.502 43 41.5 1 45.47 90 TRP A C 1
ATOM 716 O O . TRP A 1 90 ? -2.846 41.875 41.906 1 45.47 90 TRP A O 1
ATOM 726 N N . SER A 1 91 ? -1.355 43.438 42 1 44.12 91 SER A N 1
ATOM 727 C CA . SER A 1 91 ? -0.879 43.438 43.375 1 44.12 91 SER A CA 1
ATOM 728 C C . SER A 1 91 ? -2.018 43.719 44.375 1 44.12 91 SER A C 1
ATOM 730 O O . SER A 1 91 ? -2.781 44.656 44.188 1 44.12 91 SER A O 1
ATOM 732 N N . THR A 1 92 ? -2.531 42.75 45.25 1 38.75 92 THR A N 1
ATOM 733 C CA . THR A 1 92 ? -2.92 43.125 46.594 1 38.75 92 THR A CA 1
ATOM 734 C C . THR A 1 92 ? -1.847 44 47.25 1 38.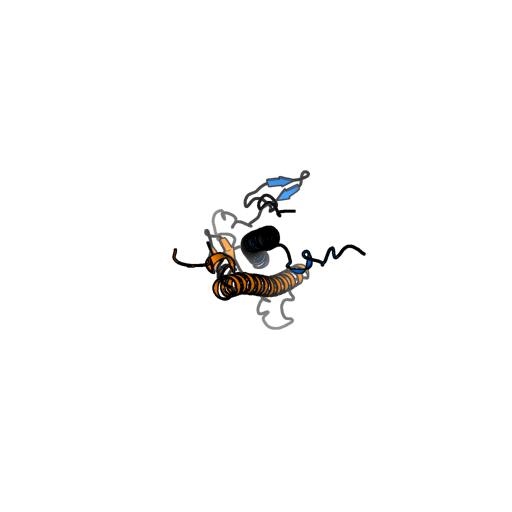75 92 THR A C 1
ATOM 736 O O . THR A 1 92 ? -0.654 43.719 47.125 1 38.75 92 THR A O 1
ATOM 739 N N . MET B 1 1 ? 5.141 17.797 -4.168 1 27.61 1 MET B N 1
ATOM 740 C CA . MET B 1 1 ? 4.52 16.812 -5.047 1 27.61 1 MET B CA 1
ATOM 741 C C . MET B 1 1 ? 3.305 16.172 -4.383 1 27.61 1 MET B C 1
ATOM 743 O O . MET B 1 1 ? 3.418 15.578 -3.309 1 27.61 1 MET B O 1
ATOM 747 N N . MET B 1 2 ? 2.1 16.688 -4.371 1 32.91 2 MET B N 1
ATOM 748 C CA . MET B 1 2 ? 0.855 16.172 -3.814 1 32.91 2 MET B CA 1
ATOM 749 C C . MET B 1 2 ? 0.707 14.68 -4.109 1 32.91 2 MET B C 1
ATOM 751 O O . MET B 1 2 ? 0.814 14.258 -5.262 1 32.91 2 MET B O 1
ATOM 755 N N . ILE B 1 3 ? 1.046 13.836 -3.328 1 39.72 3 ILE B N 1
ATOM 756 C CA . ILE B 1 3 ? 0.71 12.438 -3.574 1 39.72 3 ILE B CA 1
ATOM 757 C C . ILE B 1 3 ? -0.752 12.32 -4 1 39.72 3 ILE B C 1
ATOM 759 O O . ILE B 1 3 ? -1.651 12.766 -3.281 1 39.72 3 ILE B O 1
ATOM 763 N N . ASN B 1 4 ? -1.164 12.375 -5.242 1 45.66 4 ASN B N 1
ATOM 764 C CA . ASN B 1 4 ? -2.494 12.188 -5.812 1 45.66 4 ASN B CA 1
ATOM 765 C C . ASN B 1 4 ? -3.102 10.852 -5.398 1 45.66 4 ASN B C 1
ATOM 767 O O . ASN B 1 4 ? -2.438 9.812 -5.461 1 45.66 4 ASN B O 1
ATOM 771 N N . PRO B 1 5 ? -4.07 10.773 -4.398 1 48.28 5 PRO B N 1
ATOM 772 C CA . PRO B 1 5 ? -4.824 9.547 -4.172 1 48.28 5 PRO B CA 1
ATOM 773 C C . PRO B 1 5 ? -4.781 8.594 -5.367 1 48.28 5 PRO B C 1
ATOM 775 O O . PRO B 1 5 ? -4.996 7.391 -5.215 1 48.28 5 PRO B O 1
ATOM 778 N N . ASP B 1 6 ? -4.641 9.188 -6.527 1 55.38 6 ASP B N 1
ATOM 779 C CA . ASP B 1 6 ? -4.508 8.5 -7.809 1 55.38 6 ASP B CA 1
ATOM 780 C C . ASP B 1 6 ? -3.201 7.715 -7.879 1 55.38 6 ASP B C 1
ATOM 782 O O . ASP B 1 6 ? -2.838 7.199 -8.938 1 55.38 6 ASP B O 1
ATOM 786 N N . ASP B 1 7 ? -2.678 7.543 -6.523 1 82.69 7 ASP B N 1
ATOM 787 C CA . ASP B 1 7 ? -1.332 7.008 -6.703 1 82.69 7 ASP B CA 1
ATOM 788 C C . ASP B 1 7 ? -1.278 5.523 -6.34 1 82.69 7 ASP B C 1
ATOM 790 O O . ASP B 1 7 ? -0.206 4.918 -6.348 1 82.69 7 ASP B O 1
ATOM 794 N N . PHE B 1 8 ? -2.506 5.145 -5.887 1 96.19 8 PHE B N 1
ATOM 795 C CA . PHE B 1 8 ? -2.518 3.711 -5.617 1 96.19 8 PHE B CA 1
ATOM 796 C C . PHE B 1 8 ? -2.641 2.918 -6.914 1 96.19 8 PHE B C 1
ATOM 798 O O . PHE B 1 8 ? -3.133 3.434 -7.918 1 96.19 8 PHE B O 1
ATOM 805 N N . PRO B 1 9 ? -2.238 1.644 -6.859 1 97.12 9 PRO B N 1
ATOM 806 C CA . PRO B 1 9 ? -2.379 0.86 -8.086 1 97.12 9 PRO B CA 1
ATOM 807 C C . PRO B 1 9 ? -3.836 0.592 -8.453 1 97.12 9 PRO B C 1
ATOM 809 O O . PRO B 1 9 ? -4.715 0.647 -7.59 1 97.12 9 PRO B O 1
ATOM 812 N N . PRO B 1 10 ? -4.035 0.258 -9.766 1 96.06 10 PRO B N 1
ATOM 813 C CA . PRO B 1 10 ? -5.402 -0.019 -10.211 1 96.06 10 PRO B CA 1
ATOM 814 C C . PRO B 1 10 ? -5.992 -1.273 -9.57 1 96.06 10 PRO B C 1
ATOM 816 O O . PRO B 1 10 ? -5.25 -2.186 -9.195 1 96.06 10 PRO B O 1
ATOM 819 N N . ARG B 1 11 ? -7.305 -1.32 -9.469 1 96.75 11 ARG B N 1
ATOM 820 C CA . ARG B 1 11 ? -8.023 -2.455 -8.906 1 96.75 11 ARG B CA 1
ATOM 821 C C . ARG B 1 11 ? -8.281 -3.523 -9.961 1 96.75 11 ARG B C 1
ATOM 823 O O . ARG B 1 11 ? -9.312 -4.203 -9.922 1 96.75 11 ARG B O 1
ATOM 830 N N . GLU B 1 12 ? -7.445 -3.502 -11.031 1 96.38 12 GLU B N 1
ATOM 831 C CA . GLU B 1 12 ? -7.508 -4.453 -12.133 1 96.38 12 GLU B CA 1
ATOM 832 C C . GLU B 1 12 ? -6.109 -4.883 -12.57 1 96.38 12 GLU B C 1
ATOM 834 O O . GLU B 1 12 ? -5.109 -4.332 -12.102 1 96.38 12 GLU B O 1
ATOM 839 N N . ASP B 1 13 ? -6.133 -5.898 -13.438 1 95 13 ASP B N 1
ATOM 840 C CA . ASP B 1 13 ? -4.852 -6.367 -13.953 1 95 13 ASP B CA 1
ATOM 841 C C . ASP B 1 13 ? -4.094 -5.242 -14.648 1 95 13 ASP B C 1
ATOM 843 O O . ASP B 1 13 ? -4.688 -4.434 -15.367 1 95 13 ASP B O 1
ATOM 847 N N . PHE B 1 14 ? -2.764 -5.199 -14.438 1 94.94 14 PHE B N 1
ATOM 848 C CA . PHE B 1 14 ? -1.943 -4.242 -15.172 1 94.94 14 PHE B CA 1
ATOM 849 C C . PHE B 1 14 ? -0.498 -4.719 -15.258 1 94.94 14 PHE B C 1
ATOM 851 O O . PHE B 1 14 ? -0.104 -5.648 -14.555 1 94.94 14 PHE B O 1
ATOM 858 N N . ILE B 1 15 ? 0.267 -4.133 -16.156 1 93 15 ILE B N 1
ATOM 859 C CA . ILE B 1 15 ? 1.693 -4.391 -16.328 1 93 15 ILE B CA 1
ATOM 860 C C . ILE B 1 15 ? 2.486 -3.123 -16.016 1 93 15 ILE B C 1
ATOM 862 O O . ILE B 1 15 ? 2.15 -2.037 -16.5 1 93 15 ILE B O 1
ATOM 866 N N . LYS B 1 16 ? 3.42 -3.271 -15.141 1 91.5 16 LYS B N 1
ATOM 867 C CA . LYS B 1 16 ? 4.363 -2.203 -14.836 1 91.5 16 LYS B CA 1
ATOM 868 C C . LYS B 1 16 ? 5.801 -2.723 -14.82 1 91.5 16 LYS B C 1
ATOM 870 O O . LYS B 1 16 ? 6.094 -3.723 -14.164 1 91.5 16 LYS B O 1
ATOM 875 N N . ASP B 1 17 ? 6.629 -2.09 -15.539 1 89.25 17 ASP B N 1
ATOM 876 C CA . ASP B 1 17 ? 8.031 -2.486 -15.648 1 89.25 17 ASP B CA 1
ATOM 877 C C . ASP B 1 17 ? 8.156 -3.949 -16.062 1 89.25 17 ASP B C 1
ATOM 879 O O . ASP B 1 17 ? 8.961 -4.691 -15.5 1 89.25 17 ASP B O 1
ATOM 883 N N . ASP B 1 18 ? 7.191 -4.387 -16.922 1 88.44 18 ASP B N 1
ATOM 884 C CA . ASP B 1 18 ? 7.16 -5.711 -17.531 1 88.44 18 ASP B CA 1
ATOM 885 C C . ASP B 1 18 ? 6.793 -6.781 -16.5 1 88.44 18 ASP B C 1
ATOM 887 O O . ASP B 1 18 ? 7.129 -7.953 -16.672 1 88.44 18 ASP B O 1
ATOM 891 N N . ILE B 1 19 ? 6.27 -6.23 -15.453 1 92.44 19 ILE B N 1
ATOM 892 C CA . ILE B 1 19 ? 5.832 -7.148 -14.406 1 92.44 19 ILE B CA 1
ATOM 893 C C . ILE B 1 19 ? 4.312 -7.113 -14.281 1 92.44 19 ILE B C 1
ATOM 895 O O . ILE B 1 19 ? 3.711 -6.035 -14.234 1 92.44 19 ILE B O 1
ATOM 899 N N . ALA B 1 20 ? 3.736 -8.328 -14.242 1 94.38 20 ALA B N 1
ATOM 900 C CA . ALA B 1 20 ? 2.281 -8.438 -14.18 1 94.38 20 ALA B CA 1
ATOM 901 C C . ALA B 1 20 ? 1.783 -8.305 -12.742 1 94.38 20 ALA B C 1
ATOM 903 O O . ALA B 1 20 ? 2.408 -8.828 -11.812 1 94.38 20 ALA B O 1
ATOM 904 N N . HIS B 1 21 ? 0.641 -7.594 -12.625 1 95.56 21 HIS B N 1
ATOM 905 C CA . HIS B 1 21 ? -0.016 -7.359 -11.344 1 95.56 21 HIS B CA 1
ATOM 906 C C . HIS B 1 21 ? -1.509 -7.656 -11.422 1 95.56 21 HIS B C 1
ATOM 908 O O . HIS B 1 21 ? -2.146 -7.379 -12.445 1 95.56 21 HIS B O 1
ATOM 914 N N . THR B 1 22 ? -1.99 -8.289 -10.359 1 96.88 22 THR B N 1
ATOM 915 C CA . THR B 1 22 ? -3.436 -8.422 -10.211 1 96.88 22 THR B CA 1
ATOM 916 C C . THR B 1 22 ? -3.85 -8.258 -8.75 1 96.88 22 THR B C 1
ATOM 918 O O . THR B 1 22 ? -3.146 -8.711 -7.844 1 96.88 22 THR B O 1
ATOM 921 N N . PRO B 1 23 ? -4.949 -7.652 -8.484 1 97.75 23 PRO B N 1
ATOM 922 C CA . PRO B 1 23 ? -5.316 -7.395 -7.09 1 97.75 23 PRO B CA 1
ATOM 923 C C . PRO B 1 23 ? -5.906 -8.625 -6.398 1 97.75 23 PRO B C 1
ATOM 925 O O . PRO B 1 23 ? -5.863 -8.719 -5.168 1 97.75 23 PRO B O 1
ATOM 928 N N . LYS B 1 24 ? -6.48 -9.562 -7.25 1 97.38 24 LYS B N 1
ATOM 929 C CA . LYS B 1 24 ? -7.184 -10.68 -6.633 1 97.38 24 LYS B CA 1
ATOM 930 C C . LYS B 1 24 ? -6.957 -11.969 -7.414 1 97.38 24 LYS B C 1
ATOM 932 O O . LYS B 1 24 ? -6.809 -11.945 -8.641 1 97.38 24 LYS B O 1
ATOM 937 N N . ILE B 1 25 ? -6.977 -13.031 -6.621 1 95.81 25 ILE B N 1
ATOM 938 C CA . ILE B 1 25 ? -6.988 -14.367 -7.207 1 95.81 25 ILE B CA 1
ATOM 939 C C . ILE B 1 25 ? -8.43 -14.805 -7.469 1 95.81 25 ILE B C 1
ATOM 941 O O . ILE B 1 25 ? -9.266 -14.781 -6.566 1 95.81 25 ILE B O 1
ATOM 945 N N . LEU B 1 26 ? -8.641 -15.156 -8.719 1 91.19 26 LEU B N 1
ATOM 946 C CA . LEU B 1 26 ? -9.984 -15.57 -9.102 1 91.19 26 LEU B CA 1
ATOM 947 C C . LEU B 1 26 ? -10.102 -17.094 -9.125 1 91.19 26 LEU B C 1
ATOM 949 O O . LEU B 1 26 ? -9.133 -17.781 -9.453 1 91.19 26 LEU B O 1
ATOM 953 N N . SER B 1 27 ? -11.203 -17.562 -8.656 1 83.25 27 SER B N 1
ATOM 954 C CA . SER B 1 27 ? -11.461 -19 -8.766 1 83.25 27 SER B CA 1
ATOM 955 C C . SER B 1 27 ? -11.578 -19.438 -10.219 1 83.25 27 SER B C 1
ATOM 957 O O . SER B 1 27 ? -12.047 -18.672 -11.07 1 83.25 27 SER B O 1
ATOM 959 N N . LYS B 1 28 ? -10.766 -20.406 -10.602 1 69.12 28 LYS B N 1
ATOM 960 C CA . LYS B 1 28 ? -10.898 -20.922 -11.953 1 69.12 28 LYS B CA 1
ATOM 961 C C . LYS B 1 28 ? -12.305 -21.453 -12.211 1 69.12 28 LYS B C 1
ATOM 963 O O . LYS B 1 28 ? -12.953 -21.969 -11.297 1 69.12 28 LYS B O 1
ATOM 968 N N . ALA B 1 29 ? -12.938 -20.828 -13.211 1 58.12 29 ALA B N 1
ATOM 969 C CA . ALA B 1 29 ? -14.25 -21.344 -13.586 1 58.12 29 ALA B CA 1
ATOM 970 C C . ALA B 1 29 ? -14.258 -22.875 -13.609 1 58.12 29 ALA B C 1
ATOM 972 O O . ALA B 1 29 ? -13.438 -23.5 -14.297 1 58.12 29 ALA B O 1
ATOM 973 N 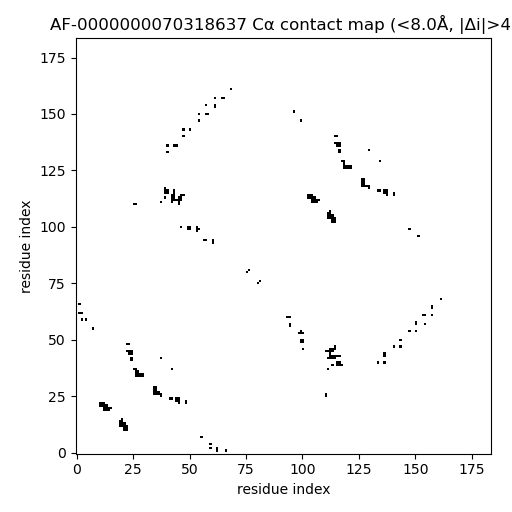N . VAL B 1 30 ? -14.188 -23.469 -12.57 1 53 30 VAL B N 1
ATOM 974 C CA . VAL B 1 30 ? -14.305 -24.922 -12.625 1 53 30 VAL B CA 1
ATOM 975 C C . VAL B 1 30 ? -15.469 -25.312 -13.531 1 53 30 VAL B C 1
ATOM 977 O O . VAL B 1 30 ? -16.516 -24.656 -13.539 1 53 30 VAL B O 1
ATOM 980 N N . SER B 1 31 ? -15.227 -25.984 -14.672 1 51.75 31 SER B N 1
ATOM 981 C CA . SER B 1 31 ? -16.328 -26.766 -15.242 1 51.75 31 SER B CA 1
ATOM 982 C C . SER B 1 31 ? -17.266 -27.266 -14.148 1 51.75 31 SER B C 1
ATOM 984 O O . SER B 1 31 ? -16.984 -27.109 -12.953 1 51.75 31 SER B O 1
ATOM 986 N N . SER B 1 32 ? -17.859 -28.562 -14.312 1 50.72 32 SER B N 1
ATOM 987 C CA . SER B 1 32 ? -18.953 -29.203 -13.594 1 50.72 32 SER B CA 1
ATOM 988 C C . SER B 1 32 ? -18.766 -29.094 -12.086 1 50.72 32 SER B C 1
ATOM 990 O O . SER B 1 32 ? -19.672 -28.672 -11.359 1 50.72 32 SER B O 1
ATOM 992 N N . SER B 1 33 ? -18.141 -30.156 -11.398 1 49.75 33 SER B N 1
ATOM 993 C CA . SER B 1 33 ? -18.234 -30.812 -10.102 1 49.75 33 SER B CA 1
ATOM 994 C C . SER B 1 33 ? -17.391 -30.094 -9.055 1 49.75 33 SER B C 1
ATOM 996 O O . SER B 1 33 ? -16.156 -30.078 -9.156 1 49.75 33 SER B O 1
ATOM 998 N N . SER B 1 34 ? -17.281 -28.922 -8.555 1 53.62 34 SER B N 1
ATOM 999 C CA . SER B 1 34 ? -17.016 -28.141 -7.352 1 53.62 34 SER B CA 1
ATOM 1000 C C . SER B 1 34 ? -16.141 -26.922 -7.66 1 53.62 34 SER B C 1
ATOM 1002 O O . SER B 1 34 ? -15.125 -27.047 -8.359 1 53.62 34 SER B O 1
ATOM 1004 N N . PRO B 1 35 ? -16.578 -25.641 -7.75 1 53.59 35 PRO B N 1
ATOM 1005 C CA . PRO B 1 35 ? -15.711 -24.453 -7.867 1 53.59 35 PRO B CA 1
ATOM 1006 C C . PRO B 1 35 ? -14.297 -24.719 -7.363 1 53.59 35 PRO B C 1
ATOM 1008 O O . PRO B 1 35 ? -14.109 -25.391 -6.344 1 53.59 35 PRO B O 1
ATOM 1011 N N . ASP B 1 36 ? -13.375 -24.938 -8.289 1 61.91 36 ASP B N 1
ATOM 1012 C CA . ASP B 1 36 ? -11.992 -25.109 -7.867 1 61.91 36 ASP B CA 1
ATOM 1013 C C . ASP B 1 36 ? -11.633 -24.141 -6.742 1 61.91 36 ASP B C 1
ATOM 1015 O O . ASP B 1 36 ? -11.766 -22.922 -6.898 1 61.91 36 ASP B O 1
ATOM 1019 N N . GLN B 1 37 ? -11.742 -24.578 -5.539 1 79.25 37 GLN B N 1
ATOM 1020 C CA . GLN B 1 37 ? -11.586 -23.906 -4.25 1 79.25 37 GLN B CA 1
ATOM 1021 C C . GLN B 1 37 ? -10.203 -23.281 -4.117 1 79.25 37 GLN B C 1
ATOM 1023 O O . GLN B 1 37 ? -9.203 -23.906 -4.48 1 79.25 37 GLN B O 1
ATOM 1028 N N . LEU B 1 38 ? -10.156 -22 -4.043 1 88 38 LEU B N 1
ATOM 1029 C CA . LEU B 1 38 ? -8.93 -21.312 -3.666 1 88 38 LEU B CA 1
ATOM 1030 C C . LEU B 1 38 ? -8.25 -22 -2.486 1 88 38 LEU B C 1
ATOM 1032 O O . LEU B 1 38 ? -8.93 -22.516 -1.589 1 88 38 LEU B O 1
ATOM 1036 N N . SER B 1 39 ? -6.895 -22.141 -2.732 1 90.31 39 SER B N 1
ATOM 1037 C CA . SER B 1 39 ? -6.152 -22.594 -1.562 1 90.31 39 SER B CA 1
ATOM 1038 C C . SER B 1 39 ? -6.344 -21.641 -0.381 1 90.31 39 SER B C 1
ATOM 1040 O O . SER B 1 39 ? -6.805 -20.516 -0.554 1 90.31 39 SER B O 1
ATOM 1042 N N . GLN B 1 40 ? -6.105 -22.094 0.811 1 93.31 40 GLN B N 1
ATOM 1043 C CA . GLN B 1 40 ? -6.137 -21.219 1.984 1 93.31 40 GLN B CA 1
ATOM 1044 C C . GLN B 1 40 ? -5.23 -20.016 1.796 1 93.31 40 GLN B C 1
ATOM 1046 O O . GLN B 1 40 ? -5.594 -18.891 2.172 1 93.31 40 GLN B O 1
ATOM 1051 N N . ALA B 1 41 ? -4.098 -20.219 1.168 1 94.88 41 ALA B N 1
ATOM 1052 C CA . ALA B 1 41 ? -3.158 -19.125 0.939 1 94.88 41 ALA B CA 1
ATOM 1053 C C . ALA B 1 41 ? -3.742 -18.094 -0.024 1 94.88 41 ALA B C 1
ATOM 1055 O O . ALA B 1 41 ? -3.582 -16.875 0.175 1 94.88 41 ALA B O 1
ATOM 1056 N N . GLU B 1 42 ? -4.387 -18.547 -0.998 1 96.06 42 GLU B N 1
ATOM 1057 C CA . GLU B 1 42 ? -4.988 -17.656 -1.978 1 96.06 42 GLU B CA 1
ATOM 1058 C C . GLU B 1 42 ? -6.117 -16.828 -1.356 1 96.06 42 GLU B C 1
ATOM 1060 O O . GLU B 1 42 ? -6.262 -15.648 -1.653 1 96.06 42 GLU B O 1
ATOM 1065 N N . LYS B 1 43 ? -6.844 -17.453 -0.48 1 94.94 43 LYS B N 1
ATOM 1066 C CA . LYS B 1 43 ? -7.906 -16.766 0.232 1 94.94 43 LYS B CA 1
ATOM 1067 C C . LYS B 1 43 ? -7.336 -15.68 1.15 1 94.94 43 LYS B C 1
ATOM 1069 O O . LYS B 1 43 ? -7.91 -14.594 1.272 1 94.94 43 LYS B O 1
ATOM 1074 N N . VAL B 1 44 ? -6.281 -16.016 1.741 1 97.38 44 VAL B N 1
ATOM 1075 C CA . VAL B 1 44 ? -5.609 -15.047 2.602 1 97.38 44 VAL B CA 1
ATOM 1076 C C . VAL B 1 44 ? -5.121 -13.867 1.767 1 97.38 44 VAL B C 1
ATOM 1078 O O . VAL B 1 44 ? -5.309 -12.703 2.148 1 97.38 44 VAL B O 1
ATOM 1081 N N . LEU B 1 45 ? -4.586 -14.156 0.591 1 98.06 45 LEU B N 1
ATOM 1082 C CA . LEU B 1 45 ? -4.113 -13.078 -0.274 1 98.06 45 LEU B CA 1
ATOM 1083 C C . LEU B 1 45 ? -5.266 -12.18 -0.696 1 98.06 45 LEU B C 1
ATOM 1085 O O . LEU B 1 45 ? -5.117 -10.953 -0.732 1 98.06 45 LEU B O 1
ATOM 1089 N N . ASN B 1 46 ? -6.367 -12.734 -0.976 1 97.69 46 ASN B N 1
ATOM 1090 C CA . ASN B 1 46 ? -7.535 -11.945 -1.357 1 97.69 46 ASN B CA 1
ATOM 1091 C C . ASN B 1 46 ? -8.016 -11.07 -0.206 1 97.69 46 ASN B C 1
ATOM 1093 O O . ASN B 1 46 ? -8.383 -9.906 -0.412 1 97.69 46 ASN B O 1
ATOM 1097 N N . TRP B 1 47 ? -8.047 -11.656 1.029 1 98.31 47 TRP B N 1
ATOM 1098 C CA . TRP B 1 47 ? -8.414 -10.867 2.197 1 98.31 47 TRP B CA 1
ATOM 1099 C C . TRP B 1 47 ? -7.449 -9.695 2.387 1 98.31 47 TRP B C 1
ATOM 1101 O O . TRP B 1 47 ? -7.875 -8.578 2.668 1 98.31 47 TRP B O 1
ATOM 1111 N N . GLN B 1 48 ? -6.102 -9.867 2.193 1 98.44 48 GLN B N 1
ATOM 1112 C CA . GLN B 1 48 ? -5.09 -8.82 2.338 1 98.44 48 GLN B CA 1
ATOM 1113 C C . GLN B 1 48 ? -5.324 -7.691 1.341 1 98.44 48 GLN B C 1
ATOM 1115 O O . GLN B 1 48 ? -5.156 -6.516 1.676 1 98.44 48 GLN B O 1
ATOM 1120 N N . THR B 1 49 ? -5.68 -8.07 0.185 1 98.56 49 THR B N 1
ATOM 1121 C CA . THR B 1 49 ? -5.973 -7.043 -0.81 1 98.56 49 THR B CA 1
ATOM 1122 C C . THR B 1 49 ? -7.168 -6.199 -0.38 1 98.56 49 THR B C 1
ATOM 1124 O O . THR B 1 49 ? -7.129 -4.969 -0.463 1 98.56 49 THR B O 1
ATOM 1127 N N . GLU B 1 50 ? -8.18 -6.902 0.129 1 98.44 50 GLU B N 1
ATOM 1128 C CA . GLU B 1 50 ? -9.336 -6.152 0.62 1 98.44 50 GLU B CA 1
ATOM 1129 C C . GLU B 1 50 ? -8.93 -5.184 1.729 1 98.44 50 GLU B C 1
ATOM 1131 O O . GLU B 1 50 ? -9.375 -4.035 1.749 1 98.44 50 GLU B O 1
ATOM 1136 N N . ASN B 1 51 ? -8.188 -5.656 2.629 1 98.5 51 ASN B N 1
ATOM 1137 C CA . ASN B 1 51 ? -7.703 -4.816 3.721 1 98.5 51 ASN B CA 1
ATOM 1138 C C . ASN B 1 51 ? -6.887 -3.637 3.203 1 98.5 51 ASN B C 1
ATOM 1140 O O . ASN B 1 51 ? -7.043 -2.512 3.682 1 98.5 51 ASN B O 1
ATOM 1144 N N . SER B 1 52 ? -5.988 -3.889 2.232 1 98.12 52 SER B N 1
ATOM 1145 C CA . SER B 1 52 ? -5.176 -2.84 1.623 1 98.12 52 SER B CA 1
ATOM 1146 C C . SER B 1 52 ? -6.047 -1.763 0.989 1 98.12 52 SER B C 1
ATOM 1148 O O . SER B 1 52 ? -5.762 -0.57 1.114 1 98.12 52 SER B O 1
ATOM 1150 N N . LEU B 1 53 ? -7.098 -2.182 0.333 1 97.62 53 LEU B N 1
ATOM 1151 C CA . LEU B 1 53 ? -8 -1.229 -0.301 1 97.62 53 LEU B CA 1
ATOM 1152 C C . LEU B 1 53 ? -8.672 -0.341 0.742 1 97.62 53 LEU B C 1
ATOM 1154 O O . LEU B 1 53 ? -8.812 0.867 0.535 1 97.62 53 LEU B O 1
ATOM 1158 N N . ALA B 1 54 ? -9.078 -0.909 1.833 1 98 54 ALA B N 1
ATOM 1159 C CA . ALA B 1 54 ? -9.672 -0.143 2.924 1 98 54 ALA B CA 1
ATOM 1160 C C . ALA B 1 54 ? -8.664 0.84 3.518 1 98 54 ALA B C 1
ATOM 1162 O O . ALA B 1 54 ? -9.008 1.99 3.801 1 98 54 ALA B O 1
ATOM 1163 N N . GLN B 1 55 ? -7.41 0.405 3.668 1 97.19 55 GLN B N 1
ATOM 1164 C CA . GLN B 1 55 ? -6.348 1.27 4.168 1 97.19 55 GLN B CA 1
ATOM 1165 C C . GLN B 1 55 ? -6.109 2.447 3.229 1 97.19 55 GLN B C 1
ATOM 1167 O O . GLN B 1 55 ? -5.922 3.58 3.68 1 97.19 55 GLN B O 1
ATOM 1172 N N . ASN B 1 56 ? -6.023 2.143 1.949 1 96.69 56 ASN B N 1
ATOM 1173 C CA . ASN B 1 56 ? -5.863 3.205 0.962 1 96.69 56 ASN B CA 1
ATOM 1174 C C . ASN B 1 56 ? -6.918 4.293 1.137 1 96.69 56 ASN B C 1
ATOM 1176 O O . ASN B 1 56 ? -6.598 5.484 1.119 1 96.69 56 ASN B O 1
ATOM 1180 N N . GLN B 1 57 ? -8.125 3.848 1.275 1 95.62 57 GLN B N 1
ATOM 1181 C CA . GLN B 1 57 ? -9.227 4.789 1.443 1 95.62 57 GLN B CA 1
ATOM 1182 C C . GLN B 1 57 ? -9.039 5.641 2.695 1 95.62 57 GLN B C 1
ATOM 1184 O O . GLN B 1 57 ? -9.234 6.855 2.66 1 95.62 57 GLN B O 1
ATOM 1189 N N . LEU B 1 58 ? -8.711 5.008 3.752 1 96.69 58 LEU B N 1
ATOM 1190 C CA . LEU B 1 58 ? -8.531 5.727 5.008 1 96.69 58 LEU B CA 1
ATOM 1191 C C . LEU B 1 58 ? -7.375 6.711 4.914 1 96.69 58 LEU B C 1
ATOM 1193 O O . LEU B 1 58 ? -7.484 7.852 5.371 1 96.69 58 LEU B O 1
ATOM 1197 N N . LEU B 1 59 ? -6.273 6.289 4.348 1 95.88 59 LEU B N 1
ATOM 1198 C CA . LEU B 1 59 ? -5.117 7.164 4.184 1 95.88 59 LEU B CA 1
ATOM 1199 C C . LEU B 1 59 ? -5.477 8.383 3.346 1 95.88 59 LEU B C 1
ATOM 1201 O O . LEU B 1 59 ? -5.055 9.5 3.654 1 95.88 59 LEU B O 1
ATOM 1205 N N . SER B 1 60 ? -6.195 8.164 2.297 1 94.81 60 SER B N 1
ATOM 1206 C CA . SER B 1 60 ? -6.652 9.281 1.472 1 94.81 60 SER B CA 1
ATOM 1207 C C . SER B 1 60 ? -7.492 10.266 2.283 1 94.81 60 SER B C 1
ATOM 1209 O O . SER B 1 60 ? -7.344 11.477 2.143 1 94.81 60 SER B O 1
ATOM 1211 N N . THR B 1 61 ? -8.352 9.703 3.08 1 94.19 61 THR B N 1
ATOM 1212 C CA . THR B 1 61 ? -9.203 10.523 3.93 1 94.19 61 THR B CA 1
ATOM 1213 C C . THR B 1 61 ? -8.367 11.352 4.902 1 94.19 61 THR B C 1
ATOM 1215 O O . THR B 1 61 ? -8.594 12.555 5.062 1 94.19 61 THR B O 1
ATOM 1218 N N . ILE B 1 62 ? -7.453 10.711 5.531 1 93.75 62 ILE B N 1
ATOM 1219 C CA . ILE B 1 62 ? -6.562 11.391 6.469 1 93.75 62 ILE B CA 1
ATOM 1220 C C . ILE B 1 62 ? -5.824 12.523 5.758 1 93.75 62 ILE B C 1
ATOM 1222 O O . ILE B 1 62 ? -5.75 13.641 6.27 1 93.75 62 ILE B O 1
ATOM 1226 N N . ASN B 1 63 ? -5.297 12.211 4.637 1 92.19 63 ASN B N 1
ATOM 1227 C CA . ASN B 1 63 ? -4.582 13.211 3.852 1 92.19 63 ASN B CA 1
ATOM 1228 C C . ASN B 1 63 ? -5.461 14.43 3.559 1 92.19 63 ASN B C 1
ATOM 1230 O O . ASN B 1 63 ? -5.012 15.57 3.689 1 92.19 63 ASN B O 1
ATOM 1234 N N . ARG B 1 64 ? -6.648 14.148 3.184 1 91.19 64 ARG B N 1
ATOM 1235 C CA . ARG B 1 64 ? -7.594 15.211 2.881 1 91.19 64 ARG B CA 1
ATOM 1236 C C . ARG B 1 64 ? -7.898 16.047 4.125 1 91.19 64 ARG B C 1
ATOM 1238 O O . ARG B 1 64 ? -8.008 17.266 4.047 1 91.19 64 ARG B O 1
ATOM 1245 N N . LYS B 1 65 ? -8.102 15.422 5.219 1 89.19 65 LYS B N 1
ATOM 1246 C CA . LYS B 1 65 ? -8.375 16.125 6.469 1 89.19 65 LYS B CA 1
ATOM 1247 C C . LYS B 1 65 ? -7.215 17.047 6.844 1 89.19 65 LYS B C 1
ATOM 1249 O O . LYS B 1 65 ? -7.43 18.156 7.32 1 89.19 65 LYS B O 1
ATOM 1254 N N . ILE B 1 66 ? -6.059 16.625 6.633 1 89.31 66 ILE B N 1
ATOM 1255 C CA . ILE B 1 66 ? -4.879 17.438 6.922 1 89.31 66 ILE B CA 1
ATOM 1256 C C . ILE B 1 66 ? -4.844 18.641 5.988 1 89.31 66 ILE B C 1
ATOM 1258 O O . ILE B 1 66 ? -4.523 19.75 6.418 1 89.31 66 ILE B O 1
ATOM 1262 N N . ASP B 1 67 ? -5.137 18.406 4.754 1 86.62 67 ASP B N 1
ATOM 1263 C CA . ASP B 1 67 ? -5.215 19.516 3.809 1 86.62 67 ASP B CA 1
ATOM 1264 C C . ASP B 1 67 ? -6.219 20.578 4.277 1 86.62 67 ASP B C 1
ATOM 1266 O O . ASP B 1 67 ? -5.961 21.766 4.172 1 86.62 67 ASP B O 1
ATOM 1270 N N . GLN B 1 68 ? -7.258 20.141 4.812 1 84.81 68 GLN B N 1
ATOM 1271 C CA . GLN B 1 68 ? -8.305 21.047 5.281 1 84.81 68 GLN B CA 1
ATOM 1272 C C . GLN B 1 68 ? -7.848 21.844 6.496 1 84.81 68 GLN B C 1
ATOM 1274 O O . GLN B 1 68 ? -8.156 23.031 6.617 1 84.81 68 GLN B O 1
ATOM 1279 N N . LEU B 1 69 ? -7.145 21.219 7.316 1 82.56 69 LEU B N 1
ATOM 1280 C CA . LEU B 1 69 ? -6.605 21.891 8.492 1 82.56 69 LEU B CA 1
ATOM 1281 C C . LEU B 1 69 ? -5.602 22.969 8.086 1 82.56 69 LEU B C 1
ATOM 1283 O O . LEU B 1 69 ? -5.559 24.047 8.688 1 82.56 69 LEU B O 1
ATOM 1287 N N . THR B 1 70 ? -4.895 22.734 7.141 1 76.81 70 THR B N 1
ATOM 1288 C CA . THR B 1 70 ? -3.879 23.672 6.668 1 76.81 70 THR B CA 1
ATOM 1289 C C . THR B 1 70 ? -4.523 24.859 5.965 1 76.81 70 THR B C 1
ATOM 1291 O O . THR B 1 70 ? -4.082 26 6.129 1 76.81 70 THR B O 1
ATOM 1294 N N . SER B 1 71 ? -5.52 24.531 5.27 1 73.31 71 SER B N 1
ATOM 1295 C CA . SER B 1 71 ? -6.23 25.609 4.566 1 73.31 71 SER B CA 1
ATOM 1296 C C . SER B 1 71 ? -7.008 26.484 5.543 1 73.31 71 SER B C 1
ATOM 1298 O O . SER B 1 71 ? -7.121 27.688 5.336 1 73.31 71 SER B O 1
ATOM 1300 N N . GLY B 1 72 ? -7.668 25.859 6.457 1 65.12 72 GLY B N 1
ATOM 1301 C CA . GLY B 1 72 ? -8.375 26.625 7.477 1 65.12 72 GLY B CA 1
ATOM 1302 C C . GLY B 1 72 ? -7.461 27.5 8.305 1 65.12 72 GLY B C 1
ATOM 1303 O O . GLY B 1 72 ? -7.828 28.625 8.664 1 65.12 72 GLY B O 1
ATOM 1304 N N . ARG B 1 73 ? -6.375 27.047 8.625 1 62.16 73 ARG B N 1
ATOM 1305 C CA . ARG 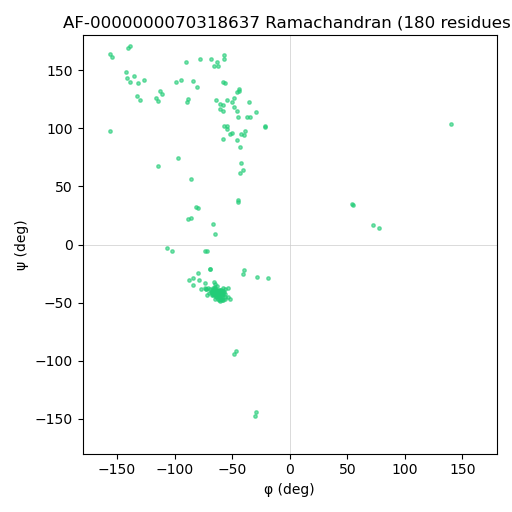B 1 73 ? -5.398 27.875 9.336 1 62.16 73 ARG B CA 1
ATOM 1306 C C . ARG B 1 73 ? -5 29.094 8.508 1 62.16 73 ARG B C 1
ATOM 1308 O O . ARG B 1 73 ? -4.875 30.188 9.031 1 62.16 73 ARG B O 1
ATOM 1315 N N . ILE B 1 74 ? -4.855 28.812 7.34 1 60.06 74 ILE B N 1
ATOM 1316 C CA . ILE B 1 74 ? -4.516 29.906 6.438 1 60.06 74 ILE B CA 1
ATOM 1317 C C . ILE B 1 74 ? -5.641 30.938 6.438 1 60.06 74 ILE B C 1
ATOM 1319 O O . ILE B 1 74 ? -5.383 32.156 6.488 1 60.06 74 ILE B O 1
ATOM 1323 N N . GLN B 1 75 ? -6.828 30.375 6.41 1 60.47 75 GLN B N 1
ATOM 1324 C CA . GLN B 1 75 ? -7.965 31.297 6.398 1 60.47 75 GLN B CA 1
ATOM 1325 C C . GLN B 1 75 ? -8.047 32.094 7.699 1 60.47 75 GLN B C 1
ATOM 1327 O O . GLN B 1 75 ? -8.344 33.281 7.691 1 60.47 75 G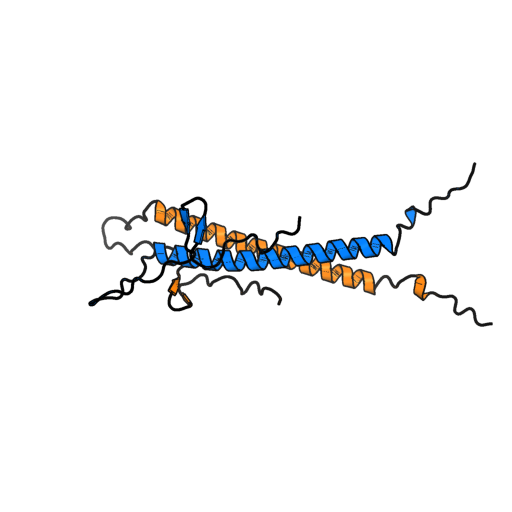LN B O 1
ATOM 1332 N N . GLN B 1 76 ? -7.816 31.453 8.805 1 62.06 76 GLN B N 1
ATOM 1333 C CA . GLN B 1 76 ? -7.863 32.156 10.078 1 62.06 76 GLN B CA 1
ATOM 1334 C C . GLN B 1 76 ? -6.758 33.188 10.18 1 62.06 76 GLN B C 1
ATOM 1336 O O . GLN B 1 76 ? -6.965 34.281 10.727 1 62.06 76 GLN B O 1
ATOM 1341 N N . GLU B 1 77 ? -5.66 32.875 9.688 1 59.44 77 GLU B N 1
ATOM 1342 C CA . GLU B 1 77 ? -4.535 33.812 9.695 1 59.44 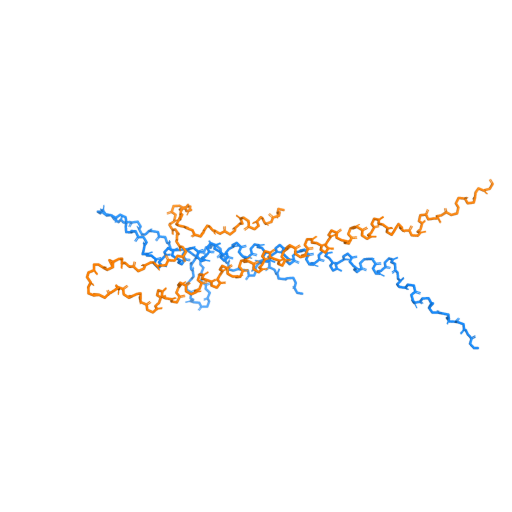77 GLU B CA 1
ATOM 1343 C C . GLU B 1 77 ? -4.812 35.031 8.812 1 59.44 77 GLU B C 1
ATOM 1345 O O . GLU B 1 77 ? -4.398 36.156 9.125 1 59.44 77 GLU B O 1
ATOM 1350 N N . ILE B 1 78 ? -5.539 34.812 7.773 1 56.72 78 ILE B N 1
ATOM 1351 C CA . ILE B 1 78 ? -5.898 35.906 6.859 1 56.72 78 ILE B CA 1
ATOM 1352 C C . ILE B 1 78 ? -7.008 36.75 7.48 1 56.72 78 ILE B C 1
ATOM 1354 O O . ILE B 1 78 ? -7.008 37.969 7.352 1 56.72 78 ILE B O 1
ATOM 1358 N N . THR B 1 79 ? -7.934 36.188 8.133 1 58.69 79 THR B N 1
ATOM 1359 C CA . THR B 1 79 ? -9.102 36.906 8.641 1 58.69 79 THR B CA 1
ATOM 1360 C C . THR B 1 79 ? -8.781 37.562 9.977 1 58.69 79 THR B C 1
ATOM 1362 O O . THR B 1 79 ? -9.484 38.5 10.398 1 58.69 79 THR B O 1
ATOM 1365 N N . GLN B 1 80 ? -7.859 37.031 10.805 1 53.78 80 GLN B N 1
ATOM 1366 C CA . GLN B 1 80 ? -7.473 37.75 12.008 1 53.78 80 GLN B CA 1
ATOM 1367 C C . GLN B 1 80 ? -6.184 38.562 11.789 1 53.78 80 GLN B C 1
ATOM 1369 O O . GLN B 1 80 ? -5.086 38.031 11.992 1 53.78 80 GLN B O 1
ATOM 1374 N N . PRO B 1 81 ? -6.188 39.656 11.109 1 51.94 81 PRO B N 1
ATOM 1375 C CA . PRO B 1 81 ? -5.051 40.531 10.82 1 51.94 81 PRO B CA 1
ATOM 1376 C C . PRO B 1 81 ? -4.25 40.906 12.07 1 51.94 81 PRO B C 1
ATOM 1378 O O . PRO B 1 81 ? -4.793 40.906 13.18 1 51.94 81 PRO B O 1
ATOM 1381 N N . SER B 1 82 ? -2.973 40.594 12.062 1 51.53 82 SER B N 1
ATOM 1382 C CA . SER B 1 82 ? -2.1 40.969 13.164 1 51.53 82 SER B CA 1
ATOM 1383 C C . SER B 1 82 ? -2.516 42.312 13.758 1 51.53 82 SER B C 1
ATOM 1385 O O . SER B 1 82 ? -2.848 43.25 13.031 1 51.53 82 SER B O 1
ATOM 1387 N N . LYS B 1 83 ? -3.041 42.219 14.953 1 48.88 83 LYS B N 1
ATOM 1388 C CA . LYS B 1 83 ? -3.342 43.438 15.695 1 48.88 83 LYS B CA 1
ATOM 1389 C C . LYS B 1 83 ? -2.246 44.469 15.5 1 48.88 83 LYS B C 1
ATOM 1391 O O . LYS B 1 83 ? -2.434 45.656 15.836 1 48.88 83 LYS B O 1
ATOM 1396 N N . PHE B 1 84 ? -1.11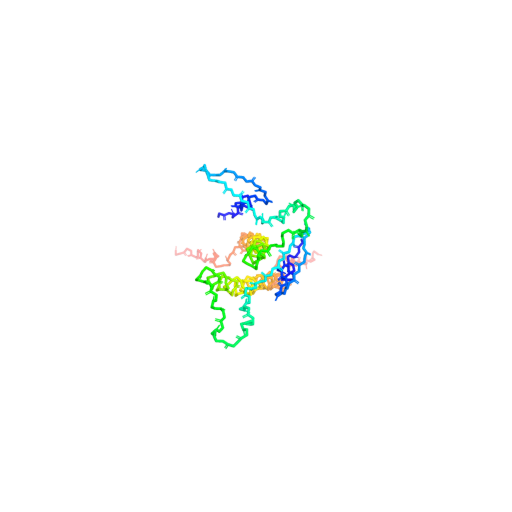3 44.031 15.148 1 45.41 84 PHE B N 1
ATOM 1397 C CA . PHE B 1 84 ? -0.037 45 15.109 1 45.41 84 PHE B CA 1
ATOM 1398 C C . PHE B 1 84 ? -0.242 46 13.969 1 45.41 84 PHE B C 1
ATOM 1400 O O . PHE B 1 84 ? 0.481 46.969 13.852 1 45.41 84 PHE B O 1
ATOM 1407 N N . ASP B 1 85 ? -1.078 45.5 13 1 47.34 85 ASP B N 1
ATOM 1408 C CA . ASP B 1 85 ? -1.17 46.438 11.891 1 47.34 85 ASP B CA 1
ATOM 1409 C C . ASP B 1 85 ? -2.023 47.656 12.273 1 47.34 85 ASP B C 1
ATOM 1411 O O . ASP B 1 85 ? -2.23 48.562 11.453 1 47.34 85 ASP B O 1
ATOM 1415 N N . LYS B 1 86 ? -2.592 47.562 13.469 1 47.81 86 LYS B N 1
ATOM 1416 C CA . LYS B 1 86 ? -3.27 48.812 13.844 1 47.81 86 LYS B CA 1
ATOM 1417 C C . LYS B 1 86 ? -2.283 49.812 14.398 1 47.81 86 LYS B C 1
ATOM 1419 O O . LYS B 1 86 ? -2.037 49.875 15.602 1 47.81 86 LYS B O 1
ATOM 1424 N N . ARG B 1 87 ? -1.058 49.875 13.984 1 48.91 87 ARG B N 1
ATOM 1425 C CA . ARG B 1 87 ? -0.302 51.031 14.414 1 48.91 87 ARG B CA 1
ATOM 1426 C C . ARG B 1 87 ? -1.09 52.312 14.172 1 48.91 87 ARG B C 1
ATOM 1428 O O . ARG B 1 87 ? -1.809 52.438 13.18 1 48.91 87 ARG B O 1
ATOM 1435 N N . ASP B 1 88 ? -1.209 53.094 15.328 1 46.97 88 ASP B N 1
ATOM 1436 C CA . ASP B 1 88 ? -1.64 54.469 15.586 1 46.97 88 ASP B CA 1
ATOM 1437 C C . ASP B 1 88 ? -1.109 55.438 14.523 1 46.97 88 ASP B C 1
ATOM 1439 O O . ASP B 1 88 ? 0.1 55.656 14.422 1 46.97 88 ASP B O 1
ATOM 1443 N N . THR B 1 89 ? -1.486 55.312 13.297 1 43.12 89 THR B N 1
ATOM 1444 C CA . THR B 1 89 ? -1.274 56.5 12.492 1 43.12 89 THR B CA 1
ATOM 1445 C C . THR B 1 89 ? -1.731 57.75 13.25 1 43.12 89 THR B C 1
ATOM 1447 O O . THR B 1 89 ? -2.881 58.188 13.117 1 43.12 89 THR B O 1
ATOM 1450 N N . TRP B 1 90 ? -1.543 57.844 14.633 1 45.84 90 TRP B N 1
ATOM 1451 C CA . TRP B 1 90 ? -1.632 59.219 15.125 1 45.84 90 TRP B CA 1
ATOM 1452 C C . TRP B 1 90 ? -0.608 60.094 14.438 1 45.84 90 TRP B C 1
ATOM 1454 O O . TRP B 1 90 ? 0.589 59.812 14.445 1 45.84 90 TRP B O 1
ATOM 1464 N N . SER B 1 91 ? -0.897 60.75 13.312 1 43.03 91 SER B N 1
ATOM 1465 C CA . SER B 1 91 ? -0.257 61.938 12.797 1 43.03 91 SER B CA 1
ATOM 1466 C C . SER B 1 91 ? 0.15 62.875 13.93 1 43.03 91 SER B C 1
ATOM 1468 O O . SER B 1 91 ? -0.631 63.125 14.852 1 43.03 91 SER B O 1
ATOM 1470 N N . THR B 1 92 ? 1.51 63.312 14.125 1 37.22 92 THR B N 1
ATOM 1471 C CA . THR B 1 92 ? 1.999 64.625 14.477 1 37.22 92 THR B CA 1
ATOM 1472 C C . THR B 1 92 ? 1.308 65.688 13.633 1 37.22 92 THR B C 1
ATOM 1474 O O . THR B 1 92 ? 1.141 65.562 12.422 1 37.22 92 THR B O 1
#

Foldseek 3Di:
DQPDLVVDDDQAWDDDPNDTDHLADDQPPDDPDDRPDDDPVRVVSNVVSVVVVVVSVVVNVVSVVVVVVVVVVVVCCVVVVPPVVPPPPVDD/DPCPLVNDDDQAWDDDPNDTDHLADDFDPDPDDDRNDDDPVRVVSNVVSVVVVVVSVVVVVVSVVVVVVVVVVVVVPVVPDPPVVPPPPPDD

Sequence (184 aa):
MMINPDDFPPREDFIKDDIAHTPKILSKAVSSSSPDQLSQAEKVLNWQTENSLAQNQLLSTINRKIDQLTSGRIQQEITQPSKFDKRDTWSTMMINPDDFPPREDFIKDDIAHTPKILSKAVSSSSPDQLSQAEKVLNWQTENSLAQNQLLSTINRKIDQLTSGRIQQEITQPSKFDKRDTWST

Organism: NCBI:txid109376